Protein AF-A0A3C0A9Z1-F1 (afdb_monomer_lite)

Structure (mmCIF, N/CA/C/O backbo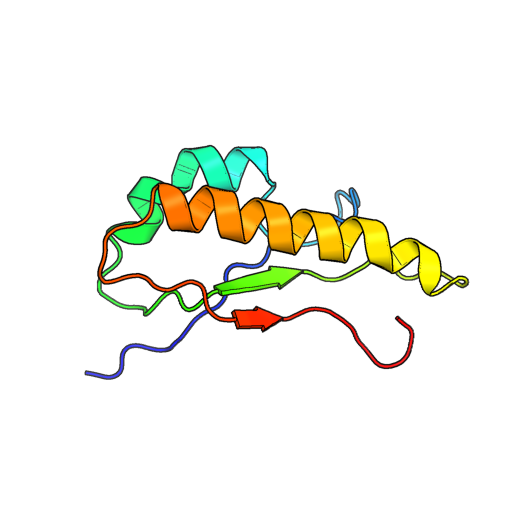ne):
data_AF-A0A3C0A9Z1-F1
#
_entry.id   AF-A0A3C0A9Z1-F1
#
loop_
_atom_site.group_PDB
_atom_site.id
_atom_site.type_symbol
_atom_site.label_atom_id
_atom_site.label_alt_id
_atom_site.label_comp_id
_atom_site.label_asym_id
_atom_site.label_entity_id
_atom_site.label_seq_id
_atom_site.pdbx_PDB_ins_code
_atom_site.Cartn_x
_atom_site.Cartn_y
_atom_site.Cartn_z
_atom_site.occupancy
_atom_site.B_iso_or_equiv
_atom_site.auth_seq_id
_atom_site.auth_comp_id
_atom_site.auth_asym_id
_atom_site.auth_atom_id
_atom_site.pdbx_PDB_model_num
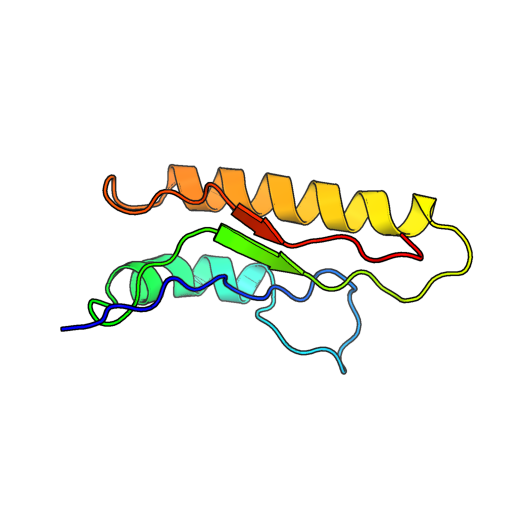ATOM 1 N N . ASP A 1 1 ? -26.203 6.532 5.485 1.00 69.19 1 ASP A N 1
ATOM 2 C CA . ASP A 1 1 ? -24.747 6.760 5.462 1.00 69.19 1 ASP A CA 1
ATOM 3 C C . ASP A 1 1 ? -24.024 5.824 4.520 1.00 69.19 1 ASP A C 1
ATOM 5 O O . ASP A 1 1 ? -23.943 4.629 4.778 1.00 69.19 1 ASP A O 1
ATOM 9 N N . LEU A 1 2 ? -23.505 6.373 3.423 1.00 84.75 2 LEU A N 1
ATOM 10 C CA . LEU A 1 2 ? -22.554 5.683 2.555 1.00 84.75 2 LEU A CA 1
ATOM 11 C C . LEU A 1 2 ? -21.144 5.961 3.085 1.00 84.75 2 LEU A C 1
ATOM 13 O O . LEU A 1 2 ? -20.748 7.118 3.191 1.00 84.75 2 LEU A O 1
ATOM 17 N N . ARG A 1 3 ? -20.392 4.908 3.411 1.00 92.25 3 ARG A N 1
ATOM 18 C CA . ARG A 1 3 ? -18.950 5.000 3.677 1.00 92.25 3 ARG A CA 1
ATOM 19 C C . ARG A 1 3 ? -18.219 4.395 2.486 1.00 92.25 3 ARG A C 1
ATOM 21 O O . ARG A 1 3 ? -18.225 3.168 2.365 1.00 92.25 3 ARG A O 1
ATOM 28 N N . PRO A 1 4 ? -17.652 5.204 1.579 1.00 95.81 4 PRO A N 1
ATOM 29 C CA . PRO A 1 4 ? -16.967 4.664 0.419 1.00 95.81 4 PRO A CA 1
ATOM 30 C C . PRO A 1 4 ? -15.766 3.821 0.854 1.00 95.81 4 PRO A C 1
ATOM 32 O O . PRO A 1 4 ? -15.045 4.164 1.797 1.00 95.81 4 PRO A O 1
ATOM 35 N N . ARG A 1 5 ? -15.559 2.708 0.146 1.00 96.94 5 ARG A N 1
ATOM 36 C CA . ARG A 1 5 ? -14.317 1.939 0.226 1.00 96.94 5 ARG A CA 1
ATOM 37 C C . ARG A 1 5 ? -13.251 2.693 -0.555 1.00 96.94 5 ARG A C 1
ATOM 39 O O . ARG A 1 5 ? -13.489 3.073 -1.698 1.00 96.94 5 ARG A O 1
ATOM 46 N N . VAL A 1 6 ? -12.101 2.909 0.066 1.00 97.56 6 VAL A N 1
ATOM 47 C CA . VAL A 1 6 ? -10.988 3.656 -0.526 1.00 97.56 6 VAL A CA 1
ATOM 48 C C . VAL A 1 6 ? -9.705 2.845 -0.445 1.00 97.56 6 VAL A C 1
ATOM 50 O O . VAL A 1 6 ? -9.517 2.042 0.476 1.00 97.56 6 VAL A O 1
ATOM 53 N N . LEU A 1 7 ? -8.822 3.085 -1.407 1.00 98.38 7 LEU A N 1
ATOM 54 C CA . LEU A 1 7 ? -7.443 2.618 -1.394 1.00 98.3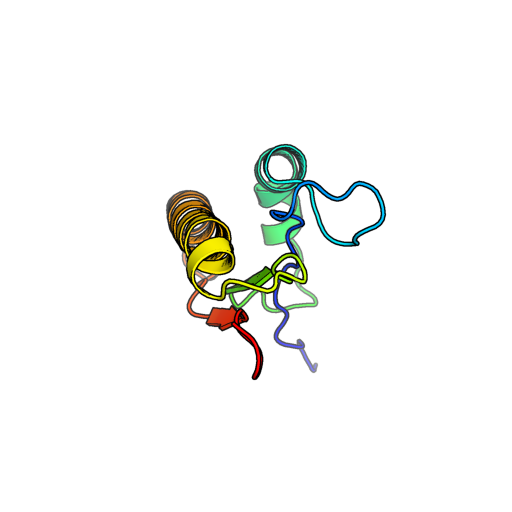8 7 LEU A CA 1
ATOM 55 C C . LEU A 1 7 ? -6.533 3.824 -1.200 1.00 98.38 7 LEU A C 1
ATOM 57 O O . LEU A 1 7 ? -6.832 4.909 -1.699 1.00 98.38 7 LEU A O 1
ATOM 61 N N . ILE A 1 8 ? -5.441 3.634 -0.467 1.00 97.88 8 ILE A N 1
ATOM 62 C CA . ILE A 1 8 ? -4.442 4.686 -0.286 1.00 97.88 8 ILE A CA 1
ATOM 63 C C . ILE A 1 8 ? -3.407 4.570 -1.402 1.00 97.88 8 ILE A C 1
ATOM 65 O O . ILE A 1 8 ? -2.734 3.546 -1.515 1.00 97.88 8 ILE A O 1
ATOM 69 N N . GLU A 1 9 ? -3.301 5.614 -2.222 1.00 97.50 9 GLU A N 1
ATOM 70 C CA . GLU A 1 9 ? -2.277 5.725 -3.260 1.00 97.50 9 GLU A CA 1
ATOM 71 C C . GLU A 1 9 ? -0.910 6.004 -2.630 1.00 97.50 9 GLU A C 1
ATOM 73 O O . GLU A 1 9 ? -0.752 6.951 -1.851 1.00 97.50 9 GLU A O 1
ATOM 78 N N . VAL A 1 10 ? 0.081 5.190 -2.985 1.00 96.44 10 VAL A N 1
ATOM 79 C CA . VAL A 1 10 ? 1.466 5.318 -2.531 1.00 96.44 10 VAL A CA 1
ATOM 80 C C . VAL A 1 10 ? 2.364 5.523 -3.740 1.00 96.44 10 VAL A C 1
ATOM 82 O O . VAL A 1 10 ? 2.354 4.717 -4.674 1.00 96.44 10 VAL A O 1
ATOM 85 N N . ASN A 1 11 ? 3.170 6.580 -3.709 1.00 94.06 11 ASN A N 1
ATOM 86 C CA . ASN A 1 11 ? 4.201 6.808 -4.707 1.00 94.06 11 ASN A CA 1
ATOM 87 C C . ASN A 1 11 ? 5.423 5.947 -4.368 1.00 94.06 11 ASN A C 1
ATOM 89 O O . ASN A 1 11 ? 6.193 6.270 -3.465 1.00 94.06 11 ASN A O 1
ATOM 93 N N . LEU A 1 12 ? 5.576 4.838 -5.090 1.00 90.69 12 LEU A N 1
ATOM 94 C CA . LEU A 1 12 ? 6.712 3.920 -4.967 1.00 90.69 12 LEU A CA 1
ATOM 95 C C . LEU A 1 12 ? 7.589 3.900 -6.229 1.00 90.69 12 LEU A C 1
ATOM 97 O O . LEU A 1 12 ? 8.564 3.158 -6.279 1.00 90.69 12 LEU A O 1
ATOM 101 N N . SER A 1 13 ? 7.276 4.711 -7.247 1.00 80.25 13 SER A N 1
ATOM 102 C CA . SER A 1 13 ? 8.095 4.790 -8.465 1.00 80.25 13 SER A CA 1
ATOM 103 C C . SER A 1 13 ? 9.328 5.685 -8.302 1.00 80.25 13 SER A C 1
ATOM 105 O O . SER A 1 13 ? 10.214 5.667 -9.151 1.00 80.25 13 SER A O 1
ATOM 107 N N . GLY A 1 14 ? 9.387 6.487 -7.230 1.00 73.62 14 GLY A N 1
ATOM 108 C CA . GLY A 1 14 ? 10.454 7.467 -6.998 1.00 73.62 14 GLY A CA 1
ATOM 109 C C . GLY A 1 14 ? 10.330 8.733 -7.853 1.00 73.62 14 GLY A C 1
ATOM 110 O O . GLY A 1 14 ? 11.163 9.633 -7.755 1.00 73.62 14 GLY A O 1
ATOM 111 N N . GLU A 1 15 ? 9.283 8.845 -8.673 1.00 76.94 15 GLU A N 1
ATOM 112 C CA . GLU A 1 15 ? 9.057 10.006 -9.527 1.00 76.94 15 GLU A CA 1
ATOM 113 C C . GLU A 1 15 ? 8.409 11.135 -8.721 1.00 76.94 15 GLU A C 1
ATOM 115 O O . GLU A 1 15 ? 7.240 11.055 -8.338 1.00 76.94 15 GLU A O 1
ATOM 120 N N . ALA A 1 16 ? 9.145 12.229 -8.506 1.00 70.69 16 ALA A N 1
ATOM 121 C CA . ALA A 1 16 ? 8.677 13.380 -7.725 1.00 70.69 16 ALA A CA 1
ATOM 122 C C . ALA A 1 16 ? 7.390 14.030 -8.274 1.00 70.69 16 ALA A C 1
ATOM 124 O O . ALA A 1 16 ? 6.654 14.675 -7.531 1.00 70.69 16 ALA A O 1
ATOM 125 N N . ASN A 1 17 ? 7.104 13.847 -9.568 1.00 71.69 17 ASN A N 1
ATOM 126 C CA . ASN A 1 17 ? 5.917 14.397 -10.224 1.00 71.69 17 ASN A CA 1
ATOM 127 C C . ASN A 1 17 ? 4.659 13.526 -10.055 1.00 71.69 17 ASN A C 1
ATOM 129 O O . ASN A 1 17 ? 3.565 13.979 -10.404 1.00 71.69 17 ASN A O 1
ATOM 133 N N . LYS A 1 18 ? 4.780 12.296 -9.535 1.00 76.12 18 LYS A N 1
ATOM 134 C CA . LYS A 1 18 ? 3.629 11.416 -9.295 1.00 76.12 18 LYS A CA 1
ATOM 135 C C . LYS A 1 18 ? 2.954 11.704 -7.953 1.00 76.12 18 LYS A C 1
ATOM 137 O O . LYS A 1 18 ? 3.577 12.160 -6.995 1.00 76.12 18 LYS A O 1
ATOM 142 N N . LYS A 1 19 ? 1.640 11.472 -7.923 1.00 86.62 19 LYS A N 1
ATOM 143 C CA . LYS A 1 19 ? 0.773 11.660 -6.753 1.00 86.62 19 LYS A CA 1
ATOM 144 C C . LYS A 1 19 ? 0.874 10.461 -5.805 1.00 86.62 19 LYS A C 1
ATOM 146 O O . LYS A 1 19 ? 1.528 9.470 -6.114 1.00 86.62 19 LYS A O 1
ATOM 151 N N . GLY A 1 20 ? 0.239 10.589 -4.644 1.00 92.56 20 GLY A N 1
ATOM 152 C CA . GLY A 1 20 ? 0.254 9.582 -3.587 1.00 92.56 20 GLY A CA 1
ATOM 153 C C . GLY A 1 20 ? 1.190 9.930 -2.439 1.00 92.56 20 GLY A C 1
ATOM 154 O O . GLY A 1 20 ? 2.047 10.808 -2.546 1.00 92.56 20 GLY A O 1
ATOM 155 N N . PHE A 1 21 ? 1.005 9.223 -1.330 1.00 95.81 21 PHE A N 1
ATOM 156 C CA . PHE A 1 21 ? 1.867 9.350 -0.164 1.00 95.81 21 PHE A CA 1
ATOM 157 C C . PHE A 1 21 ? 3.262 8.825 -0.471 1.00 95.81 21 PHE A C 1
ATOM 159 O O . PHE A 1 21 ? 3.415 7.783 -1.116 1.00 95.81 21 PHE A O 1
ATOM 166 N N . GLN A 1 22 ? 4.277 9.477 0.087 1.00 94.62 22 GLN A N 1
ATOM 167 C CA . GLN A 1 22 ? 5.565 8.814 0.240 1.00 94.62 22 GLN A CA 1
ATOM 168 C C . GLN A 1 22 ? 5.448 7.704 1.288 1.00 94.62 22 GLN A C 1
ATOM 170 O O . GLN A 1 22 ? 4.707 7.825 2.264 1.00 94.62 22 GLN A O 1
ATOM 175 N N . LYS A 1 23 ? 6.214 6.621 1.131 1.00 94.38 23 LYS A N 1
ATOM 176 C CA . LYS A 1 23 ? 6.199 5.492 2.079 1.00 94.38 23 LYS A CA 1
ATOM 177 C C . LYS A 1 23 ? 6.393 5.936 3.532 1.00 94.38 23 LYS A C 1
ATOM 179 O O . LYS A 1 23 ? 5.668 5.495 4.421 1.00 94.38 23 LYS A O 1
ATOM 184 N N . THR A 1 24 ? 7.368 6.807 3.776 1.00 94.81 24 THR A N 1
ATOM 185 C CA . THR A 1 24 ? 7.686 7.323 5.116 1.00 94.81 24 THR A CA 1
ATOM 186 C C . THR A 1 24 ? 6.567 8.195 5.676 1.00 94.81 24 THR A C 1
ATOM 188 O O . THR A 1 24 ? 6.198 8.043 6.837 1.00 94.81 24 THR A O 1
ATOM 191 N N . GLU A 1 25 ? 5.985 9.052 4.841 1.00 95.94 25 GLU A N 1
ATOM 192 C CA . GLU A 1 25 ? 4.851 9.906 5.194 1.00 95.94 25 GLU A CA 1
ATOM 193 C C . GLU A 1 25 ? 3.614 9.075 5.560 1.00 95.94 25 GLU A C 1
ATOM 195 O O . GLU A 1 25 ? 2.965 9.332 6.577 1.00 95.94 25 GLU A O 1
ATOM 200 N N . LEU A 1 26 ? 3.309 8.032 4.781 1.00 97.38 26 LEU A N 1
ATOM 201 C CA . LEU A 1 26 ? 2.188 7.142 5.070 1.00 97.38 26 LEU A CA 1
ATOM 202 C C . LEU A 1 26 ? 2.380 6.424 6.407 1.00 97.38 26 LEU A C 1
ATOM 204 O O . LEU A 1 26 ? 1.459 6.383 7.218 1.00 97.38 26 LEU A O 1
ATOM 208 N N . LEU A 1 27 ? 3.580 5.898 6.670 1.00 97.50 27 LEU A N 1
ATOM 209 C CA . LEU A 1 27 ? 3.892 5.241 7.943 1.00 97.50 27 LEU A CA 1
ATOM 210 C C . LEU A 1 27 ? 3.711 6.189 9.138 1.00 97.50 27 LEU A C 1
ATOM 212 O O . LEU A 1 27 ? 3.170 5.784 10.165 1.00 97.50 27 LEU A O 1
ATOM 216 N N . GLN A 1 28 ? 4.118 7.452 9.000 1.00 97.81 28 GLN A N 1
ATOM 217 C CA . GLN A 1 28 ? 3.989 8.461 10.056 1.00 97.81 28 GLN A CA 1
ATOM 218 C C . GLN A 1 28 ? 2.537 8.888 10.302 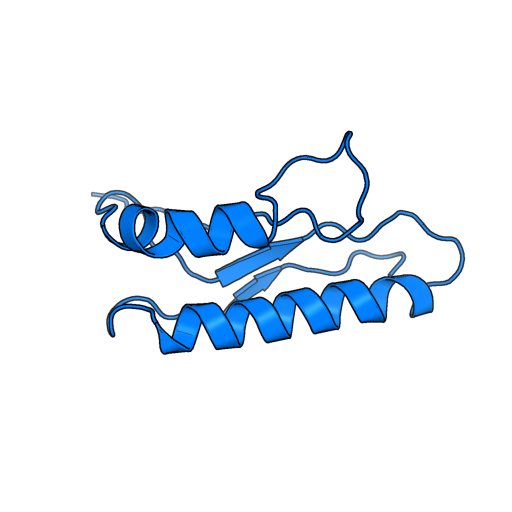1.00 97.81 28 GLN A C 1
ATOM 220 O O . GLN A 1 28 ? 2.156 9.164 11.438 1.00 97.81 28 GLN A O 1
ATOM 225 N N . THR A 1 29 ? 1.715 8.937 9.254 1.00 97.19 29 THR A N 1
ATOM 226 C CA . THR A 1 29 ? 0.327 9.425 9.324 1.00 97.19 29 THR A CA 1
ATOM 227 C C . THR A 1 29 ? -0.709 8.311 9.493 1.00 97.19 29 THR A C 1
ATOM 229 O O . THR A 1 29 ? -1.882 8.596 9.750 1.00 97.19 29 THR A O 1
ATOM 232 N N . TRP A 1 30 ? -0.296 7.040 9.406 1.00 98.00 30 TRP A N 1
ATOM 233 C CA . TRP A 1 30 ? -1.190 5.881 9.362 1.00 98.00 30 TRP A CA 1
ATOM 234 C C . TRP A 1 30 ? -2.203 5.830 10.506 1.00 98.00 30 TRP A C 1
ATOM 236 O O . TRP A 1 30 ? -3.395 5.605 10.281 1.00 98.00 30 TRP A O 1
ATOM 246 N N . HIS A 1 31 ? -1.749 6.076 11.737 1.00 97.06 31 HIS A N 1
ATOM 247 C CA . HIS A 1 31 ? -2.631 6.054 12.900 1.00 97.06 31 HIS A CA 1
ATOM 248 C C . HIS A 1 31 ? -3.748 7.101 12.764 1.00 97.06 31 HIS A C 1
ATOM 250 O O . HIS A 1 31 ? -4.908 6.813 13.069 1.00 97.06 31 HIS A O 1
ATOM 256 N N . THR A 1 32 ? -3.425 8.300 12.285 1.00 97.19 32 THR A N 1
ATOM 257 C CA . THR A 1 32 ? -4.404 9.372 12.071 1.00 97.19 32 THR A CA 1
ATOM 258 C C . THR A 1 32 ? -5.409 8.985 10.987 1.00 97.19 32 THR A C 1
ATOM 260 O O . THR A 1 32 ? -6.612 9.158 11.172 1.00 97.19 32 THR A O 1
ATOM 263 N N . LEU A 1 33 ? -4.952 8.374 9.888 1.00 97.12 33 LEU A N 1
ATOM 264 C CA . LEU A 1 33 ? -5.839 7.881 8.826 1.00 97.12 33 LEU A CA 1
ATOM 265 C C . LEU A 1 33 ? -6.820 6.819 9.344 1.00 97.12 33 LEU A C 1
ATOM 267 O O . LEU A 1 33 ? -8.010 6.870 9.033 1.00 97.12 33 LEU A O 1
ATOM 271 N N . CYS A 1 34 ? -6.355 5.908 10.203 1.00 96.94 34 CYS A N 1
ATOM 272 C CA . CYS A 1 34 ? -7.185 4.862 10.806 1.00 96.94 34 CYS A CA 1
ATOM 273 C C . CYS A 1 34 ? -8.316 5.394 11.707 1.00 96.94 34 CYS A C 1
ATOM 275 O O . CYS A 1 34 ? -9.260 4.659 12.011 1.00 96.94 34 CYS A O 1
ATOM 277 N N . GLN A 1 35 ? -8.235 6.649 12.159 1.00 96.12 35 GLN A N 1
ATOM 278 C CA . GLN A 1 35 ? -9.277 7.287 12.968 1.00 96.12 35 GLN A CA 1
ATOM 279 C C . GLN A 1 35 ? -10.434 7.838 12.123 1.00 96.12 35 GLN A C 1
ATOM 281 O O . GLN A 1 35 ? -11.491 8.151 12.678 1.00 96.12 35 GLN A O 1
ATOM 286 N N . ASN A 1 36 ? -10.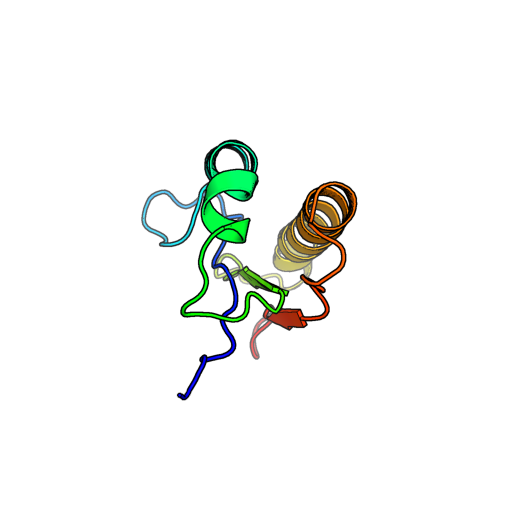281 7.935 10.798 1.00 94.62 36 ASN A N 1
ATOM 287 C CA . ASN A 1 36 ? -11.325 8.452 9.922 1.00 94.62 36 ASN A CA 1
ATOM 288 C C . ASN A 1 36 ? -12.556 7.524 9.919 1.00 94.62 36 ASN A C 1
ATOM 290 O O . ASN A 1 36 ? -12.464 6.325 9.665 1.00 94.62 36 ASN A O 1
ATOM 294 N N . ARG A 1 37 ? -13.732 8.091 10.212 1.00 92.00 37 ARG A N 1
ATOM 295 C CA . ARG A 1 37 ? -15.013 7.364 10.303 1.00 92.00 37 ARG A CA 1
ATOM 296 C C . ARG A 1 37 ? -15.852 7.442 9.023 1.00 92.00 37 ARG A C 1
ATOM 298 O O . ARG A 1 37 ? -16.836 6.712 8.907 1.00 92.00 37 ARG A O 1
ATOM 305 N N . HIS A 1 38 ? -15.484 8.320 8.092 1.00 94.69 38 HIS A N 1
ATOM 306 C CA . HIS A 1 38 ? -16.251 8.625 6.885 1.00 94.69 38 HIS A CA 1
ATOM 307 C C . HIS A 1 38 ? -15.913 7.703 5.712 1.00 94.69 38 HIS A C 1
ATOM 309 O O . HIS A 1 38 ? -16.722 7.573 4.800 1.00 94.69 38 HIS A O 1
ATOM 315 N N . VAL A 1 39 ? -14.759 7.034 5.745 1.00 95.44 39 VAL A N 1
ATOM 316 C CA . VAL A 1 39 ? -14.310 6.108 4.695 1.00 95.44 39 VAL A CA 1
ATOM 317 C C . VAL A 1 39 ? -13.938 4.749 5.277 1.00 95.44 39 VAL A C 1
ATOM 319 O O . VAL A 1 39 ? -13.635 4.624 6.463 1.00 95.44 39 VAL A O 1
ATOM 322 N N . GLN A 1 40 ? -13.947 3.720 4.433 1.00 96.06 40 GLN A N 1
ATOM 323 C CA . GLN A 1 40 ? -13.424 2.399 4.764 1.00 96.06 40 GLN A CA 1
ATOM 324 C C . GLN A 1 40 ? -12.127 2.165 3.989 1.00 96.06 40 GLN A C 1
ATOM 326 O O . GLN A 1 40 ? -12.157 1.893 2.790 1.00 96.06 40 GLN A O 1
ATOM 331 N N . ILE A 1 41 ? -10.990 2.246 4.679 1.00 97.81 41 ILE A N 1
ATOM 332 C CA . ILE A 1 41 ? -9.690 1.921 4.085 1.00 97.81 41 ILE A CA 1
ATOM 333 C C . ILE A 1 41 ? -9.640 0.408 3.845 1.00 97.81 41 ILE A C 1
ATOM 335 O O . ILE A 1 41 ? -9.726 -0.375 4.792 1.00 97.81 41 ILE A O 1
ATOM 339 N N . ALA A 1 42 ? -9.552 0.006 2.577 1.00 97.94 42 ALA A N 1
ATOM 340 C CA . ALA A 1 42 ? -9.632 -1.394 2.156 1.00 97.94 42 ALA A CA 1
ATOM 341 C C . ALA A 1 42 ? -8.294 -1.969 1.668 1.00 97.94 42 ALA A C 1
ATOM 343 O O . ALA A 1 42 ? -8.182 -3.179 1.474 1.00 97.94 42 ALA A O 1
ATOM 344 N N . GLY A 1 43 ? -7.282 -1.125 1.468 1.00 98.38 43 GLY A N 1
ATOM 345 C CA . GLY A 1 43 ? -6.018 -1.553 0.889 1.00 98.38 43 GLY A CA 1
ATOM 346 C C . GLY A 1 43 ? -5.167 -0.405 0.373 1.00 98.38 43 GLY A C 1
ATOM 347 O O . GLY A 1 43 ? -5.411 0.763 0.694 1.00 98.38 43 GLY A O 1
ATOM 348 N N . LEU A 1 44 ? -4.174 -0.763 -0.434 1.00 98.50 44 LEU A N 1
ATOM 349 C CA . LEU A 1 44 ? -3.226 0.169 -1.037 1.00 98.50 44 LEU A CA 1
ATOM 350 C C . LEU A 1 44 ? -3.314 0.133 -2.561 1.00 98.50 44 LEU A C 1
ATOM 352 O O . LEU A 1 44 ? -3.838 -0.806 -3.162 1.00 98.50 44 LEU A O 1
ATOM 356 N N . MET A 1 45 ? -2.781 1.175 -3.176 1.00 97.56 45 MET A N 1
ATOM 357 C CA . MET A 1 45 ? -2.717 1.347 -4.616 1.00 97.56 45 MET A CA 1
ATOM 358 C C . MET A 1 45 ? -1.376 1.984 -4.986 1.00 97.56 45 MET A C 1
ATOM 360 O O . MET A 1 45 ? -0.850 2.802 -4.231 1.00 97.56 45 MET A O 1
ATOM 364 N N . THR A 1 46 ? -0.805 1.613 -6.129 1.00 95.00 46 THR A N 1
ATOM 365 C CA . THR A 1 46 ? 0.352 2.313 -6.697 1.00 95.00 46 THR A CA 1
ATOM 366 C C . THR A 1 46 ? 0.311 2.286 -8.216 1.00 95.00 46 THR A C 1
ATOM 368 O O . THR A 1 46 ? -0.281 1.389 -8.816 1.00 95.00 46 THR A O 1
ATOM 371 N N . MET A 1 47 ? 0.985 3.257 -8.822 1.00 90.44 47 MET A N 1
ATOM 372 C CA . MET A 1 47 ? 1.216 3.322 -10.257 1.00 90.44 47 MET A CA 1
ATOM 373 C C . MET A 1 47 ? 2.694 3.038 -10.515 1.00 90.44 47 MET A C 1
ATOM 375 O O . MET A 1 47 ? 3.552 3.854 -10.161 1.00 90.44 47 MET A O 1
ATOM 379 N N . ALA A 1 48 ? 2.993 1.903 -11.148 1.00 85.12 48 ALA A N 1
ATOM 380 C CA . ALA A 1 48 ? 4.350 1.575 -11.570 1.00 85.12 48 ALA A CA 1
ATOM 381 C C . ALA A 1 48 ? 4.918 2.664 -12.510 1.00 85.12 48 ALA A C 1
ATOM 383 O O . ALA A 1 48 ? 4.158 3.410 -13.148 1.00 85.12 48 ALA A O 1
ATOM 384 N N . PRO A 1 49 ? 6.250 2.844 -12.563 1.00 80.44 49 PRO A N 1
ATOM 385 C CA . PRO A 1 49 ? 6.872 3.666 -13.597 1.00 80.44 49 PRO A CA 1
ATOM 386 C C . PRO A 1 49 ? 6.527 3.109 -14.984 1.00 80.44 49 PRO A C 1
ATOM 388 O O . PRO A 1 49 ? 6.395 1.902 -15.147 1.00 80.44 49 PRO A O 1
ATOM 391 N N . HIS A 1 50 ? 6.380 3.987 -15.979 1.00 79.62 50 HIS A N 1
ATOM 392 C CA . HIS A 1 50 ? 6.233 3.534 -17.360 1.00 79.62 50 HIS A CA 1
ATOM 393 C C . HIS A 1 50 ? 7.612 3.104 -17.866 1.00 79.62 50 HIS A C 1
ATOM 395 O O . HIS A 1 50 ? 8.527 3.926 -17.926 1.00 79.62 50 HIS A O 1
ATOM 401 N N . VAL A 1 51 ? 7.768 1.816 -18.150 1.00 76.38 51 VAL A N 1
ATOM 402 C CA . VAL A 1 51 ? 9.045 1.172 -18.475 1.00 76.38 51 VAL A CA 1
ATOM 403 C C . VAL A 1 51 ? 8.844 0.208 -19.640 1.00 76.38 51 VAL A C 1
ATOM 405 O O . VAL A 1 51 ? 7.782 -0.393 -19.762 1.00 76.38 51 VAL A O 1
ATOM 408 N N . ASP A 1 52 ? 9.862 0.061 -20.491 1.00 79.62 52 ASP A N 1
ATOM 409 C CA . ASP A 1 52 ? 9.814 -0.863 -21.638 1.00 79.62 52 ASP A CA 1
ATOM 410 C C . ASP A 1 52 ? 9.917 -2.337 -21.212 1.00 79.62 52 ASP A C 1
ATOM 412 O O . ASP A 1 52 ? 9.468 -3.226 -21.932 1.00 79.62 52 ASP A O 1
ATOM 416 N N . ASP A 1 53 ? 10.534 -2.592 -20.053 1.00 83.69 53 ASP A N 1
ATOM 417 C CA . ASP A 1 53 ? 10.664 -3.917 -19.451 1.00 83.69 53 ASP A CA 1
ATOM 418 C C . ASP A 1 53 ? 9.632 -4.091 -18.321 1.00 83.69 53 ASP A C 1
ATOM 420 O O . ASP A 1 53 ? 9.813 -3.499 -17.250 1.00 83.69 53 ASP A O 1
ATOM 424 N N . PRO A 1 54 ? 8.586 -4.920 -18.505 1.00 81.69 54 PRO A N 1
ATOM 425 C CA . PRO A 1 54 ? 7.582 -5.195 -17.474 1.00 81.69 54 PRO A CA 1
ATOM 426 C C . PRO A 1 54 ? 8.181 -5.715 -16.157 1.00 81.69 54 PRO A C 1
ATOM 428 O O . PRO A 1 54 ? 7.666 -5.449 -15.068 1.00 81.69 54 PRO A O 1
ATOM 431 N N . GLU A 1 55 ? 9.331 -6.400 -16.202 1.00 86.44 55 GLU A N 1
ATOM 432 C CA . GLU A 1 55 ? 9.981 -6.900 -14.987 1.00 86.44 55 GLU A CA 1
ATOM 433 C C . GLU A 1 55 ? 10.449 -5.761 -14.063 1.00 86.44 55 GLU A C 1
ATOM 435 O O . GLU A 1 55 ? 10.538 -5.954 -12.843 1.00 86.44 55 GLU A O 1
ATOM 440 N N . ALA A 1 56 ? 10.653 -4.549 -14.592 1.00 85.88 56 ALA A N 1
ATOM 441 C CA . ALA A 1 56 ? 10.998 -3.374 -13.798 1.00 85.88 56 ALA A CA 1
ATOM 442 C C . ALA A 1 56 ? 9.834 -2.858 -12.923 1.00 85.88 56 ALA A C 1
ATOM 444 O O . ALA A 1 56 ? 10.081 -2.130 -11.959 1.00 85.88 56 ALA A O 1
ATOM 445 N N . ALA A 1 57 ? 8.587 -3.288 -13.162 1.00 88.50 57 ALA A N 1
ATOM 446 C CA . ALA A 1 57 ? 7.447 -2.985 -12.290 1.00 88.50 57 ALA A CA 1
ATOM 447 C C . ALA A 1 57 ? 7.390 -3.888 -11.038 1.00 88.50 57 ALA A C 1
ATOM 449 O O . ALA A 1 57 ? 6.869 -3.501 -9.986 1.00 88.50 57 ALA A O 1
ATOM 450 N N . ARG A 1 58 ? 7.975 -5.092 -11.090 1.00 90.75 58 ARG A N 1
ATOM 451 C CA . ARG A 1 58 ? 7.863 -6.090 -10.007 1.00 90.75 58 ARG A CA 1
ATOM 452 C C . ARG A 1 58 ? 8.435 -5.643 -8.660 1.00 90.75 58 ARG A C 1
ATOM 454 O O . ARG A 1 58 ? 7.818 -5.980 -7.644 1.00 90.75 58 ARG A O 1
ATOM 461 N N . PRO A 1 59 ? 9.575 -4.926 -8.582 1.00 92.31 59 PRO A N 1
ATOM 462 C CA . PRO A 1 59 ? 10.065 -4.392 -7.315 1.00 92.31 59 PRO A CA 1
ATOM 463 C C . PRO A 1 59 ? 9.054 -3.452 -6.650 1.00 92.31 59 PRO A C 1
ATOM 465 O O . PRO A 1 59 ? 8.833 -3.566 -5.446 1.00 92.31 59 PRO A O 1
ATOM 468 N N . VAL A 1 60 ? 8.374 -2.611 -7.437 1.00 92.44 60 VAL A N 1
ATOM 469 C CA . VAL A 1 60 ? 7.346 -1.676 -6.953 1.00 92.44 60 VAL A CA 1
ATOM 470 C C . VAL A 1 60 ? 6.150 -2.434 -6.373 1.00 92.44 60 VAL A C 1
ATOM 472 O O . VAL A 1 60 ? 5.697 -2.136 -5.268 1.00 92.44 60 VAL A O 1
ATOM 475 N N . PHE A 1 61 ? 5.675 -3.476 -7.059 1.00 94.31 61 PHE A N 1
ATOM 476 C CA . PHE A 1 61 ? 4.561 -4.303 -6.576 1.00 94.31 61 PHE A CA 1
ATOM 477 C C . PHE A 1 61 ? 4.908 -5.082 -5.303 1.00 94.31 61 PHE A C 1
ATOM 479 O O . PHE A 1 61 ? 4.100 -5.163 -4.374 1.00 94.31 61 PHE A O 1
ATOM 486 N N . ARG A 1 62 ? 6.131 -5.620 -5.220 1.00 95.75 62 ARG A N 1
ATOM 487 C CA . ARG A 1 62 ? 6.630 -6.270 -3.997 1.00 95.75 62 ARG A CA 1
ATOM 488 C C . ARG A 1 62 ? 6.726 -5.284 -2.841 1.00 95.75 62 ARG A C 1
ATOM 490 O O . ARG A 1 62 ? 6.371 -5.637 -1.718 1.00 95.75 62 ARG A O 1
ATOM 497 N N . GLU A 1 63 ? 7.178 -4.062 -3.103 1.00 96.00 63 GLU A N 1
ATOM 498 C CA . GLU A 1 63 ? 7.253 -3.032 -2.075 1.00 96.00 63 GLU A CA 1
ATOM 499 C C . GLU A 1 63 ? 5.865 -2.611 -1.579 1.00 96.00 63 GLU A C 1
ATOM 501 O O . GLU A 1 63 ? 5.674 -2.489 -0.367 1.00 96.00 63 GLU A O 1
ATOM 506 N N . LEU A 1 64 ? 4.876 -2.475 -2.471 1.00 97.50 64 LEU A N 1
ATOM 507 C CA . LEU A 1 64 ? 3.496 -2.185 -2.076 1.00 97.50 64 LEU A CA 1
ATOM 508 C C . LEU A 1 64 ? 2.923 -3.292 -1.179 1.00 97.50 64 LEU A C 1
ATOM 510 O O . LEU A 1 64 ? 2.305 -2.999 -0.154 1.00 97.50 64 LEU A O 1
ATOM 514 N N . ALA A 1 65 ? 3.164 -4.561 -1.526 1.00 98.12 65 ALA A N 1
ATOM 515 C CA . ALA A 1 65 ? 2.731 -5.702 -0.721 1.00 98.12 65 ALA A CA 1
ATOM 516 C C . ALA A 1 65 ? 3.393 -5.719 0.668 1.00 98.12 65 ALA A C 1
ATOM 518 O O . ALA A 1 65 ? 2.703 -5.872 1.677 1.00 98.12 65 ALA A O 1
ATOM 519 N N . ALA A 1 66 ? 4.705 -5.478 0.738 1.00 98.12 66 ALA A N 1
ATOM 520 C CA . ALA A 1 66 ? 5.424 -5.391 2.007 1.00 98.12 66 ALA A CA 1
ATOM 521 C C . ALA A 1 66 ? 4.921 -4.223 2.873 1.00 98.12 66 ALA A C 1
ATOM 523 O O . ALA A 1 66 ? 4.744 -4.371 4.083 1.00 98.12 66 ALA A O 1
ATOM 524 N N . LEU A 1 67 ? 4.645 -3.066 2.262 1.00 98.31 67 LEU A N 1
ATOM 525 C CA . LEU A 1 67 ? 4.073 -1.921 2.966 1.00 98.31 67 LEU A CA 1
ATOM 526 C C . LEU A 1 67 ? 2.673 -2.234 3.503 1.00 98.31 67 LEU A C 1
ATOM 528 O O . LEU A 1 67 ? 2.377 -1.897 4.649 1.00 98.31 67 LEU A O 1
ATOM 532 N N . ARG A 1 68 ? 1.833 -2.927 2.725 1.00 98.56 68 ARG A N 1
ATOM 533 C CA . ARG A 1 68 ? 0.527 -3.407 3.193 1.00 98.56 68 ARG A CA 1
ATOM 534 C C . ARG A 1 68 ? 0.684 -4.272 4.434 1.00 98.56 68 ARG A C 1
ATOM 536 O O . ARG A 1 68 ? -0.029 -4.035 5.404 1.00 98.56 68 ARG A O 1
ATOM 543 N N . ASP A 1 69 ? 1.590 -5.247 4.417 1.00 98.50 69 ASP A N 1
ATOM 544 C CA . ASP A 1 69 ? 1.791 -6.165 5.546 1.00 98.50 69 ASP A CA 1
ATOM 545 C C . ASP A 1 69 ? 2.230 -5.412 6.814 1.00 98.50 69 ASP A C 1
ATOM 547 O O . ASP A 1 69 ? 1.680 -5.640 7.894 1.00 98.50 69 ASP A O 1
ATOM 551 N N . ILE A 1 70 ? 3.147 -4.447 6.672 1.00 98.31 70 ILE A N 1
ATOM 552 C CA . ILE A 1 70 ? 3.584 -3.569 7.769 1.00 98.31 70 ILE A CA 1
ATOM 553 C C . ILE A 1 70 ? 2.402 -2.778 8.340 1.00 98.31 70 ILE A C 1
ATOM 555 O O . ILE A 1 70 ? 2.172 -2.793 9.549 1.00 98.31 70 ILE A O 1
ATOM 559 N N . LEU A 1 71 ? 1.631 -2.102 7.483 1.00 98.50 71 LEU A N 1
ATOM 560 C CA . LEU A 1 71 ? 0.494 -1.290 7.917 1.00 98.50 71 LEU A CA 1
ATOM 561 C C . LEU A 1 71 ? -0.602 -2.150 8.546 1.00 98.50 71 LEU A C 1
ATOM 563 O O . LEU A 1 71 ? -1.186 -1.759 9.556 1.00 98.50 71 LEU A O 1
ATOM 567 N N . GLN A 1 72 ? -0.863 -3.341 8.004 1.00 98.31 72 GLN A N 1
ATOM 568 C CA . GLN A 1 72 ? -1.849 -4.272 8.544 1.00 98.31 72 GLN A CA 1
ATOM 569 C C . GLN A 1 72 ? -1.489 -4.719 9.966 1.00 98.31 72 GLN A C 1
ATOM 571 O O . GLN A 1 72 ? -2.394 -4.828 10.794 1.00 98.31 72 GLN A O 1
ATOM 576 N N . ALA A 1 73 ? -0.203 -4.935 10.265 1.00 98.06 73 ALA A N 1
ATOM 577 C CA . ALA A 1 73 ? 0.264 -5.345 11.591 1.00 98.06 73 ALA A CA 1
ATOM 578 C C . ALA A 1 73 ? 0.026 -4.282 12.678 1.00 98.06 73 ALA A C 1
ATOM 580 O O . ALA A 1 73 ? -0.166 -4.623 13.843 1.00 98.06 73 ALA A O 1
ATOM 581 N N . VAL A 1 74 ? 0.007 -3.002 12.299 1.00 97.19 74 VAL A N 1
ATOM 582 C CA . VAL A 1 74 ? -0.243 -1.870 13.212 1.00 97.19 74 VAL A CA 1
ATOM 583 C C . VAL A 1 74 ? -1.653 -1.287 13.074 1.00 97.19 74 VAL A C 1
ATOM 585 O O . VAL A 1 74 ? -1.983 -0.286 13.709 1.00 97.19 74 VAL A O 1
ATOM 588 N N . SER A 1 75 ? -2.497 -1.886 12.231 1.00 97.69 75 SER A N 1
ATOM 589 C CA . SER A 1 75 ? -3.864 -1.423 12.000 1.00 97.69 75 SER A CA 1
ATOM 590 C C . SER A 1 75 ? -4.820 -1.897 13.094 1.00 97.69 75 SER A C 1
ATOM 592 O O . SER A 1 75 ? -4.697 -3.020 13.587 1.00 97.69 75 SER A O 1
ATOM 594 N N . PRO A 1 76 ? -5.851 -1.102 13.427 1.00 96.88 76 PRO A N 1
ATOM 595 C CA . PRO A 1 76 ? -6.971 -1.585 14.221 1.00 96.88 76 PRO A CA 1
ATOM 596 C C . PRO A 1 76 ? -7.642 -2.813 13.590 1.00 96.88 76 PRO A C 1
ATOM 598 O O . PRO A 1 76 ? -7.757 -2.900 12.369 1.00 96.88 76 PRO A O 1
ATOM 601 N N . VAL A 1 77 ? -8.181 -3.715 14.417 1.00 94.81 77 VAL A N 1
ATOM 602 C CA . VAL A 1 77 ? -8.786 -4.992 13.978 1.00 94.81 77 VAL A CA 1
ATOM 603 C C . VAL A 1 77 ? -9.917 -4.835 12.948 1.00 94.81 77 VAL A C 1
ATOM 605 O O . VAL A 1 77 ? -10.171 -5.737 12.149 1.00 94.81 77 VAL A O 1
ATOM 608 N N . GLN A 1 78 ? -10.601 -3.687 12.948 1.00 94.38 78 GLN A N 1
ATOM 609 C CA . GLN A 1 78 ? -11.667 -3.376 11.997 1.00 94.38 78 GLN A CA 1
ATOM 610 C C . GLN A 1 78 ? -11.169 -2.953 10.604 1.00 94.38 78 GLN A C 1
ATOM 612 O O . GLN A 1 78 ? -11.969 -2.916 9.670 1.00 94.38 78 GL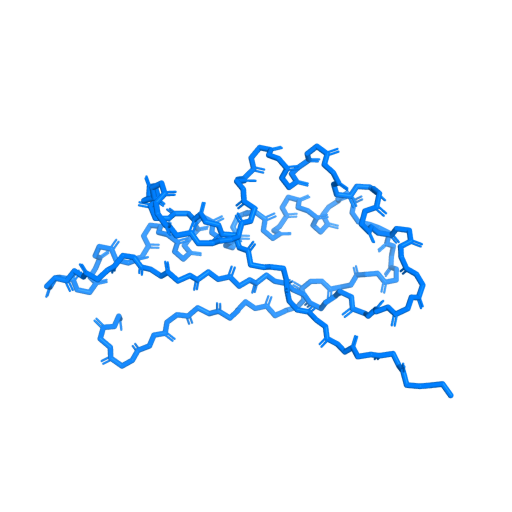N A O 1
ATOM 617 N N . ILE A 1 79 ? -9.883 -2.620 10.448 1.00 96.69 79 ILE A N 1
ATOM 618 C CA . ILE A 1 79 ? -9.278 -2.256 9.163 1.00 96.69 79 ILE A CA 1
ATOM 619 C C . ILE A 1 79 ? -8.552 -3.480 8.608 1.00 96.69 79 ILE A C 1
ATOM 621 O O . ILE A 1 79 ? -7.581 -3.975 9.182 1.00 96.69 79 ILE A O 1
ATOM 625 N N . ARG A 1 80 ? -9.039 -3.966 7.463 1.00 97.00 80 ARG A N 1
ATOM 626 C CA . ARG A 1 80 ? -8.427 -5.065 6.714 1.00 97.00 80 ARG A CA 1
ATOM 627 C C . ARG A 1 80 ? -7.973 -4.555 5.352 1.00 97.00 80 ARG A C 1
ATOM 629 O O . ARG A 1 80 ? -8.802 -4.187 4.525 1.00 97.00 80 ARG A O 1
ATOM 636 N N . LEU A 1 81 ? -6.664 -4.558 5.131 1.00 98.06 81 LEU A N 1
ATOM 637 C CA . LEU A 1 81 ? -6.004 -4.126 3.902 1.00 98.06 81 LEU A CA 1
ATOM 638 C C . LEU A 1 81 ? -5.923 -5.293 2.907 1.00 98.06 81 LEU A C 1
ATOM 640 O O . LEU A 1 81 ? -4.855 -5.838 2.626 1.00 98.06 81 LEU A O 1
ATOM 644 N N . GLN A 1 82 ? -7.078 -5.752 2.436 1.00 96.50 82 GLN A N 1
ATOM 645 C CA . GLN A 1 82 ? -7.164 -6.926 1.562 1.00 96.50 82 GLN A CA 1
ATOM 646 C C . GLN A 1 82 ? -6.771 -6.613 0.118 1.00 96.50 82 GLN A C 1
ATOM 648 O O . GLN A 1 82 ? -6.285 -7.499 -0.578 1.00 96.50 82 GLN A O 1
ATOM 653 N N . GLU A 1 83 ? -6.955 -5.365 -0.307 1.00 98.06 83 GLU A N 1
ATOM 654 C CA . GLU A 1 83 ? -6.794 -4.971 -1.702 1.00 98.06 83 GLU A CA 1
ATOM 655 C C . GLU A 1 83 ? -5.390 -4.415 -1.976 1.00 98.06 83 GLU A C 1
ATOM 657 O O . GLU A 1 83 ? -4.851 -3.608 -1.209 1.00 98.06 83 GLU A O 1
ATOM 662 N N . LEU A 1 84 ? -4.826 -4.805 -3.117 1.00 98.12 84 LEU A N 1
ATOM 663 C CA . LEU A 1 84 ? -3.654 -4.181 -3.722 1.00 98.12 84 LEU A CA 1
ATOM 664 C C . LEU A 1 84 ? -4.001 -3.844 -5.171 1.00 98.12 84 LEU A C 1
ATOM 666 O O . LEU A 1 84 ? -4.064 -4.732 -6.016 1.00 98.12 84 LEU A O 1
ATOM 670 N N . SER A 1 85 ? -4.255 -2.566 -5.447 1.00 97.19 85 SER A N 1
ATOM 671 C CA . SER A 1 85 ? -4.527 -2.084 -6.804 1.00 97.19 85 SER A CA 1
ATOM 672 C C . SER A 1 85 ? -3.220 -1.678 -7.472 1.00 97.19 85 SER A C 1
ATOM 674 O O . SER A 1 85 ? -2.690 -0.598 -7.212 1.00 97.19 85 SER A O 1
ATOM 676 N N . MET A 1 86 ? -2.699 -2.562 -8.313 1.00 93.44 86 MET A N 1
ATOM 677 C CA . MET A 1 86 ? -1.431 -2.399 -9.016 1.00 93.44 86 MET A CA 1
ATOM 678 C C . MET A 1 86 ? -1.438 -3.240 -10.299 1.00 93.44 86 MET A C 1
ATOM 680 O O . MET A 1 86 ? -2.110 -4.271 -10.339 1.00 93.44 86 MET A O 1
ATOM 684 N N . GLY A 1 87 ? -0.688 -2.811 -11.313 1.00 87.00 87 GLY A N 1
ATOM 685 C CA . GLY A 1 87 ? -0.626 -3.470 -12.618 1.00 87.00 87 GLY A CA 1
ATOM 686 C C . GLY A 1 87 ? -1.641 -2.925 -13.624 1.00 87.00 87 GLY A C 1
ATOM 687 O O . GLY A 1 87 ? -2.827 -2.764 -13.329 1.00 87.00 87 GLY A O 1
ATOM 688 N N . MET A 1 88 ? -1.161 -2.647 -14.830 1.00 82.44 88 MET A N 1
ATOM 689 C CA . MET A 1 88 ? -1.942 -2.292 -16.016 1.00 82.44 88 MET A CA 1
ATOM 690 C C . MET A 1 88 ? -1.477 -3.139 -17.211 1.00 82.44 88 MET A C 1
ATOM 692 O O . MET A 1 88 ? -0.568 -3.946 -17.083 1.00 82.44 88 MET A O 1
ATOM 696 N N . SER A 1 89 ? -2.074 -2.967 -18.394 1.00 77.50 89 SER A N 1
ATOM 697 C CA . SER A 1 89 ? -1.805 -3.811 -19.576 1.00 77.50 89 SER A CA 1
ATOM 698 C C . SER A 1 89 ? -0.349 -3.835 -20.083 1.00 77.50 89 SER A C 1
ATOM 700 O O . SER A 1 89 ? -0.072 -4.588 -21.013 1.00 77.50 89 SER A O 1
ATOM 702 N N . GLY A 1 90 ? 0.541 -2.993 -19.546 1.00 71.00 90 GLY A N 1
ATOM 703 C CA . GLY A 1 90 ? 1.958 -2.912 -19.917 1.00 71.00 90 GLY A CA 1
ATOM 704 C C . GLY A 1 90 ? 2.933 -3.352 -18.820 1.00 71.00 90 GLY A C 1
ATOM 705 O O . GLY A 1 90 ? 4.135 -3.238 -19.041 1.00 71.00 90 GLY A O 1
ATOM 706 N N . ASP A 1 91 ? 2.423 -3.831 -17.680 1.00 72.50 91 ASP A N 1
ATOM 707 C CA . ASP A 1 91 ? 3.208 -4.263 -16.514 1.00 72.50 91 ASP A CA 1
ATOM 708 C C . ASP A 1 91 ? 3.184 -5.793 -16.333 1.00 72.50 91 ASP A C 1
ATOM 710 O O . ASP A 1 91 ? 2.217 -6.444 -16.800 1.00 72.50 91 ASP A O 1
#

Secondary structure (DSSP, 8-state):
----EEEEEEE-S--TTS-SEEHHHHHHHHHHHHT-SSSEEEEEE------SSGGGGHHHHHHHHHHHHHHHHTS-TT----EEE---TT-

Radius of gyration: 13.6 Å; chains: 1; bounding box: 36×21×36 Å

pLDDT: mean 91.8, std 8.15, range [69.19, 98.56]

Foldseek 3Di:
DDAEEDAFEEEQQPDPPDDGDDLVRCVVCLVVVLPDPRHAHQAHEYEHPDDQDPVSRVVSQVVRVVSRVVSCVVHDPSHHHPDYHYDDPRD

Sequence (91 aa):
DLRPRVLIEVNLSGEANKKGFQKTELLQTWHTLCQNRHVQIAGLMTMAPHVDDPEAARPVFRELAALRDILQAVSPVQIRLQELSMGMSGD